Protein AF-A0A6B3I076-F1 (afdb_monomer)

pLDDT: mean 94.41, std 4.29, range [78.25, 98.38]

Secondary structure (DSSP, 8-state):
--GGG--SS--TT---SS-------HHHHHHHHHH-SS-TT--HHHHHHHHH--TT----HHHHHHHHHHHHHHHHHT--TT-----

Structure (mmCIF, N/CA/C/O backbone):
data_AF-A0A6B3I076-F1
#
_entry.id   AF-A0A6B3I076-F1
#
loop_
_atom_site.group_PDB
_atom_site.id
_atom_site.type_symbol
_atom_site.label_atom_id
_atom_site.label_alt_id
_atom_site.label_comp_id
_atom_site.label_asym_id
_atom_site.label_entity_id
_atom_site.label_seq_id
_atom_site.pdbx_PDB_ins_code
_atom_site.Cartn_x
_atom_site.Cartn_y
_atom_site.Cartn_z
_atom_site.occupancy
_atom_site.B_iso_or_equiv
_atom_site.auth_seq_id
_atom_site.auth_comp_id
_atom_site.auth_asym_id
_atom_site.auth_atom_id
_atom_site.pdbx_PDB_model_num
ATOM 1 N N . THR A 1 1 ? 10.442 -10.321 0.610 1.00 81.00 1 THR A N 1
ATOM 2 C CA . THR A 1 1 ? 9.074 -10.813 0.387 1.00 81.00 1 THR A CA 1
ATOM 3 C C . THR A 1 1 ? 8.594 -10.228 -0.922 1.00 81.00 1 THR A C 1
ATOM 5 O O . THR A 1 1 ? 9.100 -9.168 -1.288 1.00 81.00 1 THR A O 1
ATOM 8 N N . VAL A 1 2 ? 7.722 -10.928 -1.637 1.00 96.50 2 VAL A N 1
ATOM 9 C CA . VAL A 1 2 ? 7.269 -10.505 -2.968 1.00 96.50 2 VAL A CA 1
ATOM 10 C C . VAL A 1 2 ? 6.145 -9.475 -2.877 1.00 96.50 2 VAL A C 1
ATOM 12 O O . VAL A 1 2 ? 5.441 -9.426 -1.867 1.00 96.50 2 VAL A O 1
ATOM 15 N N . ALA A 1 3 ? 5.980 -8.651 -3.910 1.00 95.75 3 ALA A N 1
ATOM 16 C CA . ALA A 1 3 ? 5.060 -7.512 -3.935 1.00 95.75 3 ALA A CA 1
ATOM 17 C C . ALA A 1 3 ? 3.613 -7.863 -3.534 1.00 95.75 3 ALA A C 1
ATOM 19 O O . ALA A 1 3 ? 2.990 -7.133 -2.761 1.00 95.75 3 ALA A O 1
ATOM 20 N N . SER A 1 4 ? 3.095 -9.000 -4.001 1.00 97.00 4 SER A N 1
ATOM 21 C CA . SER A 1 4 ? 1.744 -9.492 -3.683 1.00 97.00 4 SER A CA 1
ATOM 22 C C . SER A 1 4 ? 1.558 -9.945 -2.229 1.00 97.00 4 SER A C 1
ATOM 24 O O . SER A 1 4 ? 0.432 -10.053 -1.757 1.00 97.00 4 SER A O 1
ATOM 26 N N . GLN A 1 5 ? 2.645 -10.185 -1.493 1.00 95.81 5 GLN A N 1
ATOM 27 C CA . GLN A 1 5 ? 2.622 -10.622 -0.091 1.00 95.81 5 GLN A CA 1
ATOM 28 C C . GLN A 1 5 ? 2.911 -9.482 0.894 1.00 95.81 5 GLN A C 1
ATOM 30 O O . GLN A 1 5 ? 3.054 -9.716 2.094 1.00 95.81 5 GLN A O 1
ATOM 35 N N . ILE A 1 6 ? 3.048 -8.247 0.406 1.00 97.12 6 ILE A N 1
ATOM 36 C CA . ILE A 1 6 ? 3.285 -7.070 1.243 1.00 97.12 6 ILE A CA 1
ATOM 37 C C . ILE A 1 6 ? 1.966 -6.341 1.429 1.00 97.12 6 ILE A C 1
ATOM 39 O O . ILE A 1 6 ? 1.428 -5.801 0.469 1.00 97.12 6 ILE A O 1
ATOM 43 N N . THR A 1 7 ? 1.484 -6.256 2.664 1.00 96.75 7 THR A N 1
ATOM 44 C CA . THR A 1 7 ? 0.426 -5.322 3.051 1.00 96.75 7 THR A CA 1
ATOM 45 C C . THR A 1 7 ? 0.605 -4.891 4.503 1.00 96.75 7 THR A C 1
ATOM 47 O O . THR A 1 7 ? 1.128 -5.653 5.317 1.00 96.75 7 THR A O 1
ATOM 50 N N . VAL A 1 8 ? 0.208 -3.658 4.823 1.00 95.69 8 VAL A N 1
ATOM 51 C CA . VAL A 1 8 ? 0.085 -3.179 6.216 1.00 95.69 8 VAL A CA 1
ATOM 52 C C . VAL A 1 8 ? -1.358 -3.222 6.717 1.00 95.69 8 VAL A C 1
ATOM 54 O O . VAL A 1 8 ? -1.622 -2.891 7.872 1.00 95.69 8 VAL A O 1
ATOM 57 N N . PHE A 1 9 ? -2.292 -3.603 5.847 1.00 95.81 9 PHE A N 1
ATOM 58 C CA . PHE A 1 9 ? -3.700 -3.730 6.180 1.00 95.81 9 PHE A CA 1
ATOM 59 C C . PHE A 1 9 ? -3.994 -5.091 6.793 1.00 95.81 9 PHE A C 1
ATOM 61 O O . PHE A 1 9 ? -3.268 -6.065 6.608 1.00 95.81 9 PHE A O 1
ATOM 68 N N . THR A 1 10 ? -5.075 -5.130 7.554 1.00 95.38 10 THR A N 1
ATOM 69 C CA . THR A 1 10 ? -5.445 -6.295 8.353 1.00 95.38 10 TH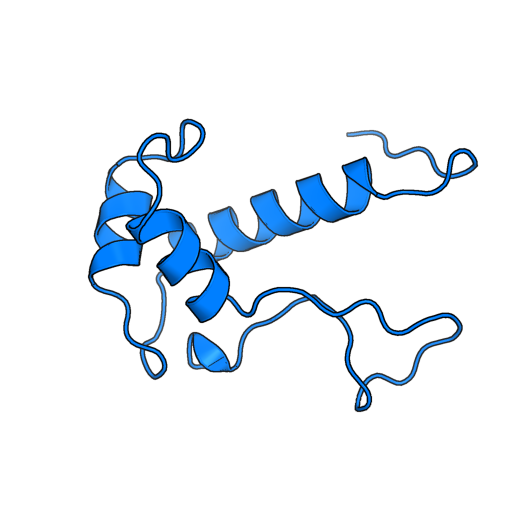R A CA 1
ATOM 70 C C . THR A 1 10 ? -6.344 -7.231 7.559 1.00 95.38 10 THR A C 1
ATOM 72 O O . THR A 1 10 ? -7.123 -6.782 6.719 1.00 95.38 10 THR A O 1
ATOM 75 N N . ASP A 1 11 ? -6.282 -8.515 7.884 1.00 94.44 11 ASP A N 1
ATOM 76 C CA . ASP A 1 11 ? -7.127 -9.570 7.327 1.00 94.44 11 ASP A CA 1
ATOM 77 C C . ASP A 1 11 ? -7.594 -10.546 8.426 1.00 94.44 11 ASP A C 1
ATOM 79 O O . ASP A 1 11 ? -7.332 -10.349 9.615 1.00 94.44 11 ASP A O 1
ATOM 83 N N . GLU A 1 12 ? -8.274 -11.625 8.036 1.00 91.81 12 GLU A N 1
ATOM 84 C CA . GLU A 1 12 ? -8.771 -12.655 8.959 1.00 91.81 12 GLU A CA 1
ATOM 85 C C . GLU A 1 12 ? -7.658 -13.395 9.724 1.00 91.81 12 GLU A C 1
ATOM 87 O O . GLU A 1 12 ? -7.919 -14.003 10.764 1.00 91.81 12 GLU A O 1
ATOM 92 N N . SER A 1 13 ? -6.410 -13.342 9.249 1.00 92.31 13 SER A N 1
ATOM 93 C CA . SER A 1 13 ? -5.265 -13.942 9.941 1.00 92.31 13 SER A CA 1
ATOM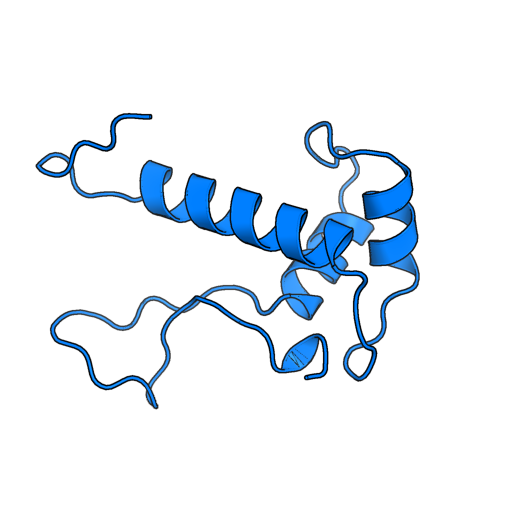 94 C C . SER A 1 13 ? -4.739 -13.059 11.081 1.00 92.31 13 SER A C 1
ATOM 96 O O . SER A 1 13 ? -3.998 -13.524 11.957 1.00 92.31 13 SER A O 1
ATOM 98 N N . THR A 1 14 ? -5.144 -11.787 11.103 1.00 93.62 14 THR A N 1
ATOM 99 C CA . THR A 1 14 ? -4.657 -10.775 12.036 1.00 93.62 14 THR A CA 1
ATOM 100 C C . THR A 1 14 ? -5.364 -10.876 13.393 1.00 93.62 14 THR A C 1
ATOM 102 O O . THR A 1 14 ? -6.583 -10.781 13.503 1.00 93.62 14 THR A O 1
ATOM 105 N N . ARG A 1 15 ? -4.591 -11.028 14.477 1.00 94.31 15 ARG A N 1
ATOM 106 C CA . ARG A 1 15 ? -5.123 -11.092 15.852 1.00 94.31 15 ARG A CA 1
ATOM 107 C C . ARG A 1 15 ? -5.174 -9.703 16.482 1.00 94.31 15 ARG A C 1
ATOM 109 O O . ARG A 1 15 ? -4.214 -9.288 17.128 1.00 94.31 15 ARG A O 1
ATOM 116 N N . ILE A 1 16 ? -6.293 -9.005 16.317 1.00 93.62 16 ILE A N 1
ATOM 117 C CA . ILE A 1 16 ? -6.519 -7.660 16.867 1.00 93.62 16 ILE A CA 1
ATOM 118 C C . ILE A 1 16 ? -7.897 -7.539 17.516 1.00 93.62 16 ILE A C 1
ATOM 120 O O . ILE A 1 16 ? -8.805 -8.321 17.241 1.00 93.62 16 ILE A O 1
ATOM 124 N N . ALA A 1 17 ? -8.047 -6.540 18.385 1.00 90.06 17 ALA A N 1
ATOM 125 C CA . ALA A 1 17 ? -9.357 -6.072 18.811 1.00 90.06 17 ALA A CA 1
ATOM 126 C C . ALA A 1 17 ? -9.875 -5.037 17.803 1.00 90.06 17 ALA A C 1
ATOM 128 O O . ALA A 1 17 ? -9.128 -4.150 17.395 1.00 90.06 17 ALA A O 1
ATOM 129 N N . GLY A 1 18 ? -11.157 -5.128 17.449 1.00 87.56 18 GLY A N 1
ATOM 130 C CA . GLY A 1 18 ? -11.786 -4.233 16.478 1.00 87.56 18 GLY A CA 1
ATOM 131 C C . GLY A 1 18 ? -11.970 -4.869 15.097 1.00 87.56 18 GLY A C 1
ATOM 132 O O . GLY A 1 18 ? -11.713 -6.062 14.925 1.00 87.56 18 GLY A O 1
ATOM 133 N N . PRO A 1 19 ? -12.496 -4.102 14.129 1.00 91.19 19 PRO A N 1
ATOM 134 C CA . PRO A 1 19 ? -12.819 -4.624 12.811 1.00 91.19 19 PRO A CA 1
ATOM 135 C C . PRO A 1 19 ? -11.559 -4.883 11.982 1.00 91.19 19 PRO A C 1
ATOM 137 O O . PRO A 1 19 ? -10.599 -4.115 12.027 1.00 91.19 19 PRO A O 1
ATOM 140 N N . VAL A 1 20 ? -11.614 -5.932 11.163 1.00 94.44 20 VAL A N 1
ATOM 141 C CA . VAL A 1 20 ? -10.682 -6.112 10.050 1.00 94.44 20 VAL A CA 1
ATOM 142 C C . VAL A 1 20 ? -10.976 -5.038 9.007 1.00 94.44 20 VAL A C 1
ATOM 144 O O . VAL A 1 20 ? -12.097 -4.935 8.507 1.00 94.44 20 VAL A O 1
ATOM 147 N N . VAL A 1 21 ? -9.961 -4.245 8.683 1.00 93.44 21 VAL A N 1
ATOM 148 C CA . VAL A 1 21 ? -9.995 -3.253 7.607 1.00 93.44 21 VAL A CA 1
ATOM 149 C C . VAL A 1 21 ? -8.976 -3.684 6.551 1.00 93.44 21 VAL A C 1
ATOM 151 O O . VAL A 1 21 ? -7.774 -3.473 6.750 1.00 93.44 21 VAL A O 1
ATOM 154 N N . PRO A 1 22 ? -9.425 -4.336 5.462 1.00 94.69 22 PRO A N 1
ATOM 155 C CA . PRO A 1 22 ? -8.538 -4.736 4.386 1.00 94.69 22 PRO A CA 1
ATOM 156 C C . PRO A 1 22 ? -8.110 -3.518 3.568 1.00 94.69 22 PRO A C 1
ATOM 158 O O . PRO A 1 22 ? -8.741 -2.460 3.578 1.00 94.69 22 PRO A O 1
ATOM 161 N N . GLY A 1 23 ? -7.039 -3.692 2.813 1.00 93.31 23 GLY A N 1
ATOM 162 C CA . GLY A 1 23 ? -6.536 -2.694 1.888 1.00 93.31 23 GLY A CA 1
ATOM 163 C C . GLY A 1 23 ? -5.565 -3.332 0.908 1.00 93.31 23 GLY A C 1
ATOM 164 O O . GLY A 1 23 ? -5.319 -4.538 0.990 1.00 93.31 23 GLY A O 1
ATOM 165 N N . PRO A 1 24 ? -5.038 -2.543 -0.036 1.00 97.12 24 PRO A N 1
ATOM 166 C CA . PRO A 1 24 ? -4.253 -3.089 -1.121 1.00 97.12 24 PRO A CA 1
ATOM 167 C C . PRO A 1 24 ? -2.939 -3.663 -0.601 1.00 97.12 24 PRO A C 1
ATOM 169 O O . PRO A 1 24 ? -2.242 -3.050 0.217 1.00 97.12 24 PRO A O 1
ATOM 172 N N . THR A 1 25 ? -2.560 -4.802 -1.153 1.00 98.12 25 THR A N 1
ATOM 173 C CA . THR A 1 25 ? -1.163 -5.224 -1.202 1.00 98.12 25 THR A CA 1
ATOM 174 C C . THR A 1 25 ? -0.327 -4.193 -1.967 1.00 98.12 25 THR A C 1
ATOM 176 O O . THR A 1 25 ? -0.853 -3.366 -2.718 1.00 98.12 25 THR A O 1
ATOM 179 N N . LEU A 1 26 ? 0.997 -4.236 -1.818 1.00 98.38 26 LEU A N 1
ATOM 180 C CA . LEU A 1 26 ? 1.893 -3.364 -2.579 1.00 98.38 26 LEU A CA 1
ATOM 181 C C . LEU A 1 26 ? 1.715 -3.553 -4.091 1.00 98.38 26 LEU A C 1
ATOM 183 O O . LEU A 1 26 ? 1.771 -2.571 -4.826 1.00 98.38 26 LEU A O 1
ATOM 187 N N . TYR A 1 27 ? 1.455 -4.782 -4.546 1.00 98.38 27 TYR A N 1
ATOM 188 C CA . TYR A 1 27 ? 1.191 -5.067 -5.958 1.00 98.38 27 TYR A CA 1
ATOM 189 C C . TYR A 1 27 ? -0.150 -4.497 -6.455 1.00 98.38 27 TYR A C 1
ATOM 191 O O . TYR A 1 27 ? -0.248 -3.949 -7.554 1.00 98.38 27 TYR A O 1
ATOM 199 N N . GLU A 1 28 ? -1.208 -4.577 -5.650 1.00 98.25 28 GLU A N 1
ATOM 200 C CA . GLU A 1 28 ? -2.495 -3.967 -6.012 1.00 98.25 28 GLU A CA 1
ATOM 201 C C . GLU A 1 28 ? -2.387 -2.439 -6.053 1.00 98.25 28 GLU A C 1
ATOM 203 O O . GLU A 1 28 ? -2.906 -1.797 -6.969 1.00 98.25 28 GLU A O 1
ATOM 208 N N . TRP A 1 29 ? -1.651 -1.853 -5.105 1.00 97.81 29 TRP A N 1
ATOM 209 C CA . TRP A 1 29 ? -1.342 -0.426 -5.105 1.00 97.81 29 TRP A CA 1
ATOM 210 C C . TRP A 1 29 ? -0.518 -0.018 -6.333 1.00 97.81 29 TRP A C 1
ATOM 212 O O . TRP A 1 29 ? -0.856 0.972 -6.985 1.00 97.81 29 TRP A O 1
ATOM 222 N N . SER A 1 30 ? 0.511 -0.789 -6.702 1.00 97.81 30 SER A N 1
ATOM 223 C CA . SER A 1 30 ? 1.324 -0.502 -7.890 1.00 97.81 30 SER A CA 1
ATOM 224 C C . SER A 1 30 ? 0.502 -0.591 -9.174 1.00 97.81 30 SER A C 1
ATOM 226 O O . SER A 1 30 ? 0.640 0.260 -10.046 1.00 97.81 30 SER A O 1
ATOM 228 N N . THR A 1 31 ? -0.413 -1.557 -9.271 1.00 97.56 31 THR A N 1
ATOM 229 C CA . THR A 1 31 ? -1.312 -1.715 -10.425 1.00 97.56 31 THR A CA 1
ATOM 230 C C . THR A 1 31 ? -2.262 -0.524 -10.566 1.00 97.56 31 THR A C 1
ATOM 232 O O . THR A 1 31 ? -2.462 -0.002 -11.670 1.00 97.56 31 THR A O 1
ATOM 235 N N . ALA A 1 32 ? -2.818 -0.049 -9.446 1.00 95.88 32 ALA A N 1
ATOM 236 C CA . ALA A 1 32 ? -3.647 1.153 -9.420 1.00 95.88 32 ALA A CA 1
ATOM 237 C C . ALA A 1 32 ? -2.844 2.400 -9.824 1.00 95.88 32 ALA A C 1
ATOM 239 O O . ALA A 1 32 ? -3.320 3.207 -10.622 1.00 95.88 32 ALA A O 1
ATOM 240 N N . LEU A 1 33 ? -1.608 2.527 -9.332 1.00 95.06 33 LEU A N 1
ATOM 241 C CA . LEU A 1 33 ? -0.703 3.619 -9.683 1.00 95.06 33 LEU A CA 1
ATOM 242 C C . LEU A 1 33 ? -0.330 3.606 -11.173 1.00 95.06 33 LEU A C 1
ATOM 244 O O . LEU A 1 33 ? -0.404 4.641 -11.831 1.00 95.06 33 LEU A O 1
ATOM 248 N N . ALA A 1 34 ? 0.014 2.439 -11.719 1.00 94.00 34 ALA A N 1
ATOM 249 C CA . ALA A 1 34 ? 0.374 2.262 -13.125 1.00 94.00 34 ALA A CA 1
ATOM 250 C C . ALA A 1 34 ? -0.776 2.620 -14.083 1.00 94.00 34 ALA A C 1
ATOM 252 O O . ALA A 1 34 ? -0.524 3.074 -15.200 1.00 94.00 34 ALA A O 1
ATOM 253 N N . SER A 1 35 ? -2.020 2.441 -13.628 1.00 92.94 35 SER A N 1
ATOM 254 C CA . SER A 1 35 ? -3.244 2.738 -14.382 1.00 92.94 35 SER A CA 1
ATOM 255 C C . SER A 1 35 ? -3.753 4.173 -14.190 1.00 92.94 35 SER A C 1
ATOM 257 O O . SER A 1 35 ? -4.690 4.584 -14.875 1.00 92.94 35 SER A O 1
ATOM 259 N N . SER A 1 36 ? -3.176 4.941 -13.259 1.00 90.50 36 SER A N 1
ATOM 260 C CA . SER A 1 36 ? -3.617 6.306 -12.971 1.00 90.50 36 SER A CA 1
ATOM 261 C C . SER A 1 36 ? -3.132 7.287 -14.040 1.00 90.50 36 SER A C 1
ATOM 263 O O . SER A 1 36 ? -1.955 7.303 -14.398 1.00 90.50 36 SER A O 1
ATOM 265 N N . ALA A 1 37 ? -4.032 8.156 -14.506 1.00 84.75 37 ALA A N 1
ATOM 266 C CA . ALA A 1 37 ? -3.663 9.304 -15.336 1.00 84.75 37 ALA A CA 1
ATOM 267 C C . ALA A 1 37 ? -2.939 10.393 -14.522 1.00 84.75 37 ALA A C 1
ATOM 269 O O . ALA A 1 37 ? -2.088 11.095 -15.055 1.00 84.75 37 ALA A O 1
ATOM 270 N N . GLU A 1 38 ? -3.244 10.489 -13.224 1.00 84.31 38 GLU A N 1
ATOM 271 C CA . GLU A 1 38 ? -2.718 11.496 -12.301 1.00 84.31 38 GLU A CA 1
ATOM 272 C C . GLU A 1 38 ? -2.120 10.789 -11.069 1.00 84.31 38 GLU A C 1
ATOM 274 O O . GLU A 1 38 ? -2.821 10.553 -10.080 1.00 84.31 38 GLU A O 1
ATOM 279 N N . PRO A 1 39 ? -0.832 10.396 -11.091 1.00 80.44 39 PRO A N 1
ATOM 280 C CA . PRO A 1 39 ? -0.189 9.608 -10.030 1.00 80.44 39 PRO A CA 1
ATOM 281 C C . PRO A 1 39 ? 0.108 10.402 -8.737 1.00 80.44 39 PRO A C 1
ATOM 283 O O . PRO A 1 39 ? 1.012 10.055 -7.981 1.00 80.44 39 PRO A O 1
ATOM 286 N N . GLY A 1 40 ? -0.636 11.479 -8.464 1.00 78.25 40 GLY A N 1
ATOM 287 C CA . GLY A 1 40 ? -0.616 12.174 -7.172 1.00 78.25 40 GLY A CA 1
ATOM 288 C C . GLY A 1 40 ? 0.705 12.861 -6.811 1.00 78.25 40 GLY A C 1
ATOM 289 O O . GLY A 1 40 ? 1.011 12.997 -5.631 1.00 78.25 40 GLY A O 1
ATOM 290 N N . GLY A 1 41 ? 1.502 13.275 -7.802 1.00 84.69 41 GLY A N 1
ATOM 291 C CA . GLY A 1 41 ? 2.789 13.941 -7.566 1.00 84.69 41 GLY A CA 1
ATOM 292 C C . GLY A 1 41 ? 3.913 13.007 -7.104 1.00 84.69 41 GLY A C 1
ATOM 293 O O . GLY A 1 41 ? 4.932 13.485 -6.607 1.00 84.69 41 GLY A O 1
ATOM 294 N N . LEU A 1 42 ? 3.744 11.689 -7.260 1.00 91.25 42 LEU A N 1
ATOM 295 C CA . LEU A 1 42 ? 4.820 10.732 -7.021 1.00 91.25 42 LEU A CA 1
ATOM 296 C C . LEU A 1 42 ? 5.992 10.949 -7.996 1.00 91.25 42 LEU A C 1
ATOM 298 O O . LEU A 1 42 ? 5.770 11.352 -9.143 1.00 91.25 42 LEU A O 1
ATOM 302 N N . PRO A 1 43 ? 7.234 10.653 -7.568 1.00 92.50 43 PRO A N 1
ATOM 303 C CA . PRO A 1 43 ? 8.393 10.745 -8.445 1.00 92.50 43 PRO A CA 1
ATOM 304 C C . PRO A 1 43 ? 8.239 9.858 -9.697 1.00 92.50 43 PRO A C 1
ATOM 306 O O . PRO A 1 43 ? 7.713 8.744 -9.585 1.00 92.50 43 PRO A O 1
ATOM 309 N N . PRO A 1 44 ? 8.688 10.303 -10.887 1.00 92.75 44 PRO A N 1
ATOM 310 C CA . PRO A 1 44 ? 8.545 9.537 -12.127 1.00 92.75 44 PRO A CA 1
ATOM 311 C C . PRO A 1 44 ? 9.127 8.122 -12.054 1.00 92.75 44 PRO A C 1
ATOM 313 O O . PRO A 1 44 ? 8.535 7.196 -12.603 1.00 92.75 44 PRO A O 1
ATOM 316 N N . GLU A 1 45 ? 10.235 7.940 -11.334 1.00 95.12 45 GLU A N 1
ATOM 317 C CA . GLU A 1 45 ? 10.886 6.644 -11.129 1.00 95.12 45 GLU A CA 1
ATOM 318 C C . GLU A 1 45 ? 9.995 5.647 -10.377 1.00 95.12 45 GLU A C 1
ATOM 320 O O . GLU A 1 45 ? 10.017 4.454 -10.666 1.00 95.12 45 GLU A O 1
ATOM 325 N N . VAL A 1 46 ? 9.148 6.132 -9.464 1.00 96.44 46 VAL A N 1
ATOM 326 C CA . VAL A 1 46 ? 8.174 5.298 -8.751 1.00 96.44 46 VAL A CA 1
ATOM 327 C C . VAL A 1 46 ? 7.091 4.854 -9.727 1.00 96.44 46 VAL A C 1
ATOM 329 O O . VAL A 1 46 ? 6.731 3.685 -9.768 1.00 96.44 46 VAL A O 1
ATOM 332 N N . VAL A 1 47 ? 6.589 5.758 -10.568 1.00 95.81 47 VAL A N 1
ATOM 333 C CA . VAL A 1 47 ? 5.561 5.416 -11.565 1.00 95.81 47 VAL A CA 1
ATOM 334 C C . VAL A 1 47 ? 6.099 4.432 -12.609 1.00 95.81 47 VAL A C 1
ATOM 336 O O . VAL A 1 47 ? 5.372 3.543 -13.050 1.00 95.81 47 VAL A O 1
ATOM 339 N N . GLU A 1 48 ? 7.363 4.566 -13.006 1.00 96.31 48 GLU A N 1
ATOM 340 C CA . GLU A 1 48 ? 8.022 3.624 -13.911 1.00 96.31 48 GLU A CA 1
ATOM 341 C C . GLU A 1 48 ? 8.182 2.239 -13.275 1.00 96.31 48 GLU A C 1
ATOM 343 O O . GLU A 1 48 ? 7.769 1.249 -13.882 1.00 96.31 48 GLU A O 1
ATOM 348 N N . GLU A 1 49 ? 8.686 2.164 -12.039 1.00 97.88 49 GLU A N 1
ATOM 349 C CA . GLU A 1 49 ? 8.801 0.899 -11.304 1.00 97.88 49 GLU A CA 1
ATOM 350 C C . GLU A 1 49 ? 7.430 0.223 -11.154 1.00 97.88 49 GLU A C 1
ATOM 352 O O . GLU A 1 49 ? 7.301 -0.968 -11.430 1.00 97.88 49 GLU A O 1
ATOM 357 N N . ALA A 1 50 ? 6.374 0.986 -10.844 1.00 97.31 50 ALA A N 1
ATOM 358 C CA . ALA A 1 50 ? 5.010 0.464 -10.733 1.00 97.31 50 ALA A CA 1
ATOM 359 C C . ALA A 1 50 ? 4.511 -0.225 -12.013 1.00 97.31 50 ALA A C 1
ATOM 361 O O . ALA A 1 50 ? 3.785 -1.212 -11.926 1.00 97.31 50 ALA A O 1
ATOM 362 N N . ARG A 1 51 ? 4.884 0.284 -13.197 1.00 96.31 51 ARG A N 1
ATOM 363 C CA . ARG A 1 51 ? 4.477 -0.287 -14.495 1.00 96.31 51 ARG A CA 1
ATOM 364 C C . ARG A 1 51 ? 5.208 -1.584 -14.831 1.00 96.31 51 ARG A C 1
ATOM 366 O O . ARG A 1 51 ? 4.679 -2.381 -15.600 1.00 96.31 51 ARG A O 1
ATOM 373 N N . GLY A 1 52 ? 6.421 -1.760 -14.311 1.00 96.88 52 GLY A N 1
ATOM 374 C CA . GLY A 1 52 ? 7.247 -2.944 -14.546 1.00 96.88 52 GLY A CA 1
ATOM 375 C C . GLY A 1 52 ? 7.126 -4.022 -13.470 1.00 96.88 52 GLY A C 1
ATOM 376 O O . GLY A 1 52 ? 7.564 -5.143 -13.707 1.00 96.88 52 GLY A O 1
ATOM 377 N N . LEU A 1 53 ? 6.560 -3.697 -12.306 1.00 97.62 53 LEU A N 1
ATOM 378 C CA . LEU A 1 53 ? 6.515 -4.591 -11.153 1.00 97.62 53 LEU A CA 1
ATOM 379 C C . LEU A 1 53 ? 5.487 -5.715 -11.345 1.00 97.62 53 LEU A C 1
ATOM 381 O O . LEU A 1 53 ? 4.287 -5.458 -11.450 1.00 97.62 53 LEU A O 1
ATOM 385 N N . GLY A 1 54 ? 5.947 -6.963 -11.340 1.00 98.12 54 GLY A N 1
ATOM 386 C CA . GLY A 1 54 ? 5.124 -8.166 -11.270 1.00 98.12 54 GLY A CA 1
ATOM 387 C C . GLY A 1 54 ? 4.724 -8.554 -9.836 1.00 98.12 54 GLY A C 1
ATOM 388 O O . GLY A 1 54 ? 5.286 -8.056 -8.859 1.00 98.12 54 GLY A O 1
ATOM 389 N N . PRO A 1 55 ? 3.759 -9.478 -9.675 1.00 97.69 55 PRO A N 1
ATOM 390 C CA . PRO A 1 55 ? 3.240 -9.874 -8.360 1.00 97.69 55 PRO A CA 1
ATOM 391 C C . PRO A 1 55 ? 4.269 -10.607 -7.488 1.00 97.69 55 PRO A C 1
ATOM 393 O O . PRO A 1 55 ? 4.212 -10.510 -6.259 1.00 97.69 55 PRO A O 1
ATOM 396 N N . ASP A 1 56 ? 5.204 -11.319 -8.120 1.00 98.19 56 ASP A N 1
ATOM 397 C CA . ASP A 1 56 ? 6.253 -12.108 -7.465 1.00 98.19 56 ASP A CA 1
ATOM 398 C C . ASP A 1 56 ? 7.613 -11.384 -7.422 1.00 98.19 56 ASP A C 1
ATOM 400 O O . ASP A 1 56 ? 8.623 -11.954 -7.002 1.00 98.19 56 ASP A O 1
ATOM 404 N N . ASP A 1 57 ? 7.644 -10.114 -7.831 1.00 97.62 57 ASP A N 1
ATOM 405 C CA . ASP A 1 57 ? 8.862 -9.313 -7.847 1.00 97.62 57 ASP A CA 1
ATOM 406 C C . ASP A 1 57 ? 9.161 -8.684 -6.484 1.00 97.62 57 ASP A C 1
ATOM 408 O O . ASP A 1 57 ? 8.308 -8.554 -5.598 1.00 97.62 57 ASP A O 1
ATOM 412 N N . TYR A 1 58 ? 10.417 -8.274 -6.321 1.00 97.25 58 TYR A N 1
ATOM 413 C CA . TYR A 1 58 ? 10.913 -7.598 -5.130 1.00 97.25 58 TYR A CA 1
ATOM 414 C C . TYR A 1 58 ? 11.023 -6.097 -5.423 1.00 97.25 58 TYR A C 1
ATOM 416 O O . TYR A 1 58 ? 11.899 -5.713 -6.200 1.00 97.25 58 TYR A O 1
ATOM 424 N N . PRO A 1 59 ? 10.180 -5.244 -4.811 1.00 96.38 59 PRO A N 1
ATOM 425 C CA . PRO A 1 59 ? 10.241 -3.809 -5.049 1.00 96.38 59 PRO A CA 1
ATOM 426 C C . PRO A 1 59 ? 11.506 -3.205 -4.439 1.00 96.38 59 PRO A C 1
ATOM 428 O O . PRO A 1 59 ? 12.081 -3.719 -3.468 1.00 96.38 59 PRO A O 1
ATOM 431 N N . SER A 1 60 ? 11.911 -2.055 -4.962 1.00 97.25 60 SER A N 1
ATOM 432 C CA . SER A 1 60 ? 12.949 -1.242 -4.359 1.00 97.25 60 SER A CA 1
ATOM 433 C C . SER A 1 60 ? 12.504 -0.730 -2.986 1.00 97.25 60 SER A C 1
ATOM 435 O O . SER A 1 60 ? 11.321 -0.546 -2.680 1.00 97.25 60 SER A O 1
ATOM 437 N N . ARG A 1 61 ? 13.480 -0.453 -2.117 1.00 97.06 61 ARG A N 1
ATOM 438 C CA . ARG A 1 61 ? 13.194 0.121 -0.795 1.00 97.06 61 ARG A CA 1
AT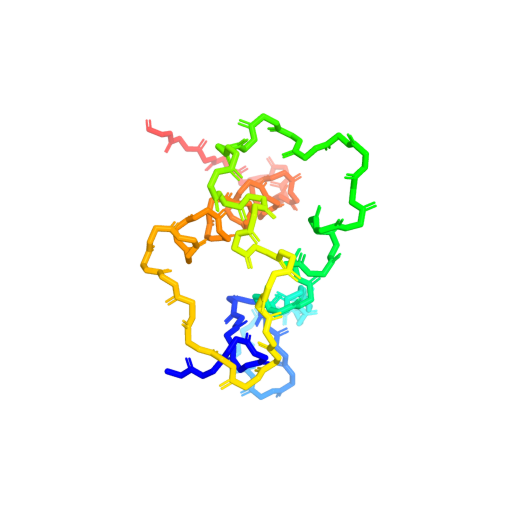OM 439 C C . ARG A 1 61 ? 12.525 1.497 -0.903 1.00 97.06 61 ARG A C 1
ATOM 441 O O . ARG A 1 61 ? 11.700 1.828 -0.056 1.00 97.06 61 ARG A O 1
ATOM 448 N N . ALA A 1 62 ? 12.893 2.286 -1.913 1.00 96.75 62 ALA A N 1
ATOM 449 C CA . ALA A 1 62 ? 12.300 3.597 -2.157 1.00 96.75 62 ALA A CA 1
ATOM 450 C C . ALA A 1 62 ? 10.819 3.464 -2.543 1.00 96.75 62 ALA A C 1
ATOM 452 O O . ALA A 1 62 ? 9.973 4.113 -1.930 1.00 96.75 62 ALA A O 1
ATOM 453 N N . PHE A 1 63 ? 10.501 2.542 -3.456 1.00 97.69 63 PHE A N 1
ATOM 454 C CA . PHE A 1 63 ? 9.131 2.237 -3.866 1.00 97.69 63 PHE A CA 1
ATOM 455 C C . PHE A 1 63 ? 8.264 1.758 -2.698 1.00 97.69 63 PHE A C 1
ATOM 457 O O . PHE A 1 63 ? 7.157 2.257 -2.489 1.00 97.69 63 PHE A O 1
ATOM 464 N N . TYR A 1 64 ? 8.802 0.863 -1.861 1.00 97.81 64 TYR A N 1
ATOM 465 C CA . TYR A 1 64 ? 8.127 0.440 -0.633 1.00 97.81 64 TYR A CA 1
ATOM 466 C C . TYR A 1 64 ? 7.856 1.614 0.323 1.00 97.81 64 TYR A C 1
ATOM 468 O O . TYR A 1 64 ? 6.788 1.688 0.926 1.00 97.81 64 TYR A O 1
ATOM 476 N N . GLY A 1 65 ? 8.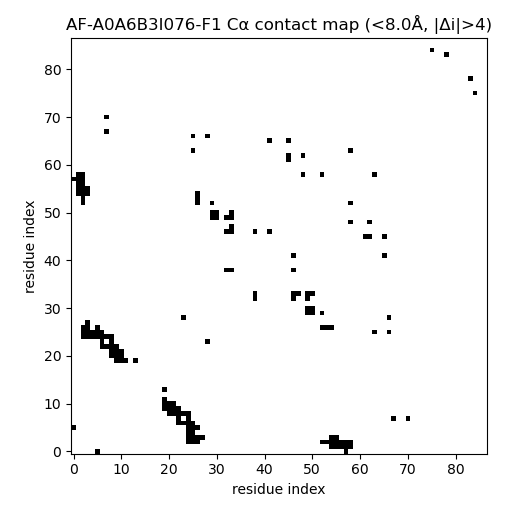782 2.572 0.432 1.00 97.25 65 GLY A N 1
ATOM 477 C CA . GLY A 1 65 ? 8.576 3.797 1.208 1.00 97.25 65 GLY A CA 1
ATOM 478 C C . GLY A 1 65 ? 7.396 4.637 0.705 1.00 97.25 65 GLY A C 1
ATOM 479 O O . GLY A 1 65 ? 6.614 5.135 1.5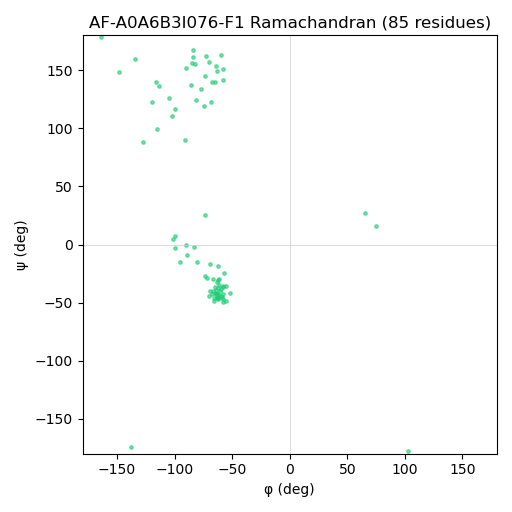14 1.00 97.25 65 GLY A O 1
ATOM 480 N N . CYS A 1 66 ? 7.220 4.748 -0.614 1.00 97.25 66 CYS A N 1
ATOM 481 C CA . CYS A 1 66 ? 6.070 5.432 -1.211 1.00 97.25 66 CYS A CA 1
ATOM 482 C C . CYS A 1 66 ? 4.747 4.719 -0.906 1.00 97.25 66 CYS A C 1
ATOM 484 O O . CYS A 1 66 ? 3.782 5.385 -0.532 1.00 97.25 66 CYS A O 1
ATOM 486 N N . TYR A 1 67 ? 4.722 3.384 -0.978 1.00 97.69 67 TYR A N 1
ATOM 487 C CA . TYR A 1 67 ? 3.563 2.585 -0.565 1.00 97.69 67 TYR A CA 1
ATOM 488 C C . TYR A 1 67 ? 3.190 2.846 0.902 1.00 97.69 67 TYR A C 1
ATOM 490 O O . TYR A 1 67 ? 2.029 3.114 1.211 1.00 97.69 67 TYR A O 1
ATOM 498 N N . LEU A 1 68 ? 4.174 2.838 1.810 1.00 97.69 68 LEU A N 1
ATOM 499 C CA . LEU A 1 68 ? 3.936 3.110 3.231 1.00 97.69 68 LEU A CA 1
ATOM 500 C C . LEU A 1 68 ? 3.401 4.524 3.478 1.00 97.69 68 LEU A C 1
ATOM 502 O O . LEU A 1 68 ? 2.540 4.700 4.338 1.00 97.69 68 LEU A O 1
ATOM 506 N N . ASN A 1 69 ? 3.874 5.517 2.724 1.00 96.31 69 ASN A N 1
ATOM 507 C CA . ASN A 1 69 ? 3.383 6.887 2.839 1.00 96.31 69 ASN A CA 1
ATOM 508 C C . ASN A 1 69 ? 1.920 7.012 2.374 1.00 96.31 69 ASN A C 1
ATOM 510 O O . ASN A 1 69 ? 1.110 7.628 3.066 1.00 96.31 69 ASN A O 1
ATOM 514 N N . ASP A 1 70 ? 1.541 6.373 1.257 1.00 96.12 70 ASP A N 1
ATOM 515 C CA . ASP A 1 70 ? 0.133 6.338 0.827 1.00 96.12 70 ASP A CA 1
ATOM 516 C C . ASP A 1 70 ? -0.758 5.628 1.856 1.00 96.12 70 ASP A C 1
ATOM 518 O O . ASP A 1 70 ? -1.830 6.127 2.200 1.00 96.12 70 ASP A O 1
ATOM 522 N N . CYS A 1 71 ? -0.292 4.501 2.405 1.00 96.94 71 CYS A N 1
ATOM 523 C CA . CYS A 1 71 ? -1.012 3.777 3.450 1.00 96.94 71 CYS A CA 1
ATOM 524 C C . CYS A 1 71 ? -1.197 4.633 4.704 1.00 96.94 71 CYS A C 1
ATOM 526 O O . CYS A 1 71 ? -2.304 4.703 5.232 1.00 96.94 71 CYS A O 1
ATOM 528 N N . PHE A 1 72 ? -0.142 5.312 5.158 1.00 96.00 72 PHE A N 1
ATOM 529 C CA . PHE A 1 72 ? -0.211 6.225 6.295 1.00 96.00 72 PHE A CA 1
ATOM 530 C C . PHE A 1 72 ? -1.231 7.337 6.051 1.00 96.00 72 PHE A C 1
ATOM 532 O O . PHE A 1 72 ? -2.119 7.536 6.878 1.00 96.00 72 PHE A O 1
ATOM 539 N N . ARG A 1 73 ? -1.161 8.006 4.895 1.00 95.06 73 ARG A N 1
ATOM 540 C CA . ARG A 1 73 ? -2.118 9.049 4.514 1.00 95.06 73 ARG A CA 1
ATOM 541 C C . ARG A 1 73 ? -3.554 8.525 4.555 1.00 95.06 73 ARG A C 1
ATOM 543 O O . ARG A 1 73 ? -4.395 9.144 5.197 1.00 95.06 73 ARG A O 1
ATOM 550 N N . ARG A 1 74 ? -3.821 7.357 3.957 1.00 94.75 74 ARG A N 1
ATOM 551 C CA . ARG A 1 74 ? -5.144 6.709 3.988 1.00 94.75 74 ARG A CA 1
ATOM 552 C C . ARG A 1 74 ? -5.606 6.419 5.419 1.00 94.75 74 ARG A C 1
ATOM 554 O O . ARG A 1 74 ? -6.758 6.686 5.743 1.00 94.75 74 ARG A O 1
ATOM 561 N N . VAL A 1 75 ? -4.730 5.885 6.271 1.00 94.25 75 VAL A N 1
ATOM 562 C CA . VAL A 1 75 ? -5.061 5.574 7.671 1.00 94.25 75 VAL A CA 1
ATOM 563 C C . VAL A 1 75 ? -5.426 6.847 8.433 1.00 94.25 75 VAL A C 1
ATOM 565 O O . VAL A 1 75 ? -6.464 6.868 9.090 1.00 94.25 75 VAL A O 1
ATOM 568 N N . VAL A 1 76 ? -4.632 7.912 8.295 1.00 95.69 76 VAL A N 1
ATOM 569 C CA . VAL A 1 76 ? -4.895 9.213 8.931 1.00 95.69 76 VAL A CA 1
ATOM 570 C C . VAL A 1 76 ? -6.199 9.831 8.422 1.00 95.69 76 VAL A C 1
ATOM 572 O O . VAL A 1 76 ? -7.006 10.276 9.230 1.00 95.69 76 VAL A O 1
ATOM 575 N N . GLU A 1 77 ? -6.444 9.818 7.110 1.00 94.62 77 GLU A N 1
ATOM 576 C CA . GLU A 1 77 ? -7.686 10.329 6.503 1.00 94.62 77 GLU A 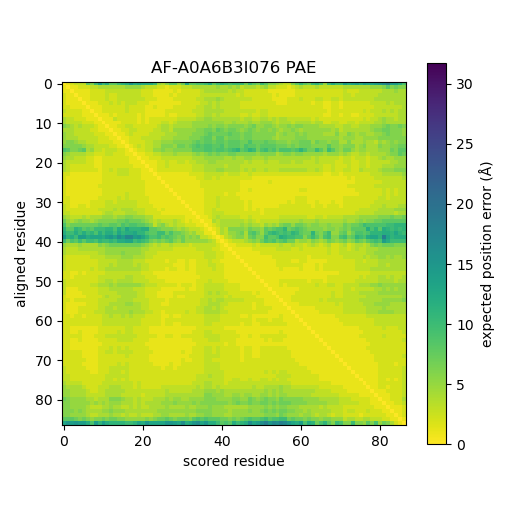CA 1
ATOM 577 C C . GLU A 1 77 ? -8.930 9.551 6.958 1.00 94.62 77 GLU A C 1
ATOM 579 O O . GLU A 1 77 ? -10.018 10.116 7.036 1.00 94.62 77 GLU A O 1
ATOM 584 N N . SER A 1 78 ? -8.778 8.261 7.268 1.00 92.88 78 SER A N 1
ATOM 585 C CA . SER A 1 78 ? -9.862 7.399 7.757 1.00 92.88 78 SER A CA 1
ATOM 586 C C . SER A 1 78 ? -10.012 7.372 9.282 1.00 92.88 78 SER A C 1
ATOM 588 O O . SER A 1 78 ? -10.872 6.654 9.798 1.00 92.88 78 SER A O 1
ATOM 590 N N . ALA A 1 79 ? -9.164 8.098 10.016 1.00 93.31 79 ALA A N 1
ATOM 591 C CA . ALA A 1 79 ? -9.143 8.041 11.470 1.00 93.31 79 ALA A CA 1
ATOM 592 C C . ALA A 1 79 ? -10.464 8.571 12.072 1.00 93.31 79 ALA A C 1
ATOM 594 O O . ALA A 1 79 ? -11.002 9.573 11.595 1.00 93.31 79 ALA A O 1
ATOM 595 N N . PRO A 1 80 ? -10.999 7.936 13.135 1.00 93.38 80 PRO A N 1
ATOM 596 C CA . PRO A 1 80 ? -12.164 8.456 13.846 1.00 93.38 80 PRO A CA 1
ATOM 597 C C . PRO A 1 80 ? -11.929 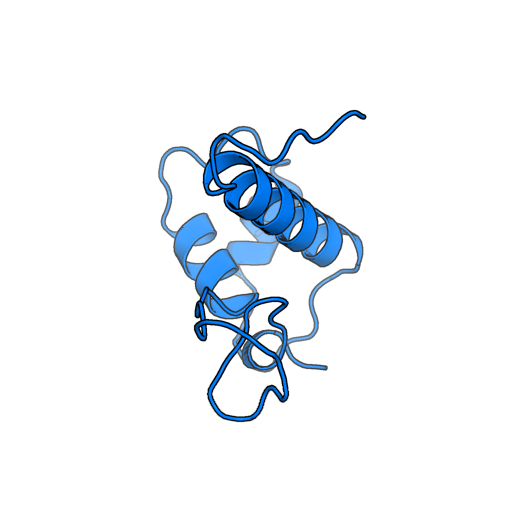9.870 14.392 1.00 93.38 80 PRO A C 1
ATOM 599 O O . PRO A 1 80 ? -10.821 10.190 14.805 1.00 93.38 80 PRO A O 1
ATOM 602 N N . GLU A 1 81 ? -12.986 10.678 14.522 1.00 95.25 81 GLU A N 1
ATOM 603 C CA . GLU A 1 81 ? -12.892 12.089 14.956 1.00 95.25 81 GLU A CA 1
ATOM 604 C C . GLU A 1 81 ? -12.211 12.303 16.321 1.00 95.25 81 GLU A C 1
ATOM 606 O O . GLU 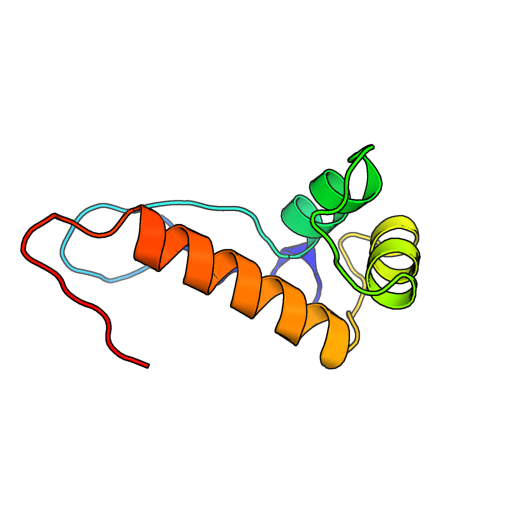A 1 81 ? -11.673 13.373 16.595 1.00 95.25 81 GLU A O 1
ATOM 611 N N . HIS A 1 82 ? -12.232 11.292 17.193 1.00 95.75 82 HIS A N 1
ATOM 612 C CA . HIS A 1 82 ? -11.584 11.343 18.506 1.00 95.75 82 HIS A CA 1
ATOM 613 C C . HIS A 1 82 ? -10.079 11.020 18.464 1.00 95.75 82 HIS A C 1
ATOM 615 O O . HIS A 1 82 ? -9.425 11.035 19.507 1.00 95.75 82 HIS A O 1
ATOM 621 N N . VAL A 1 83 ? -9.532 10.698 17.290 1.0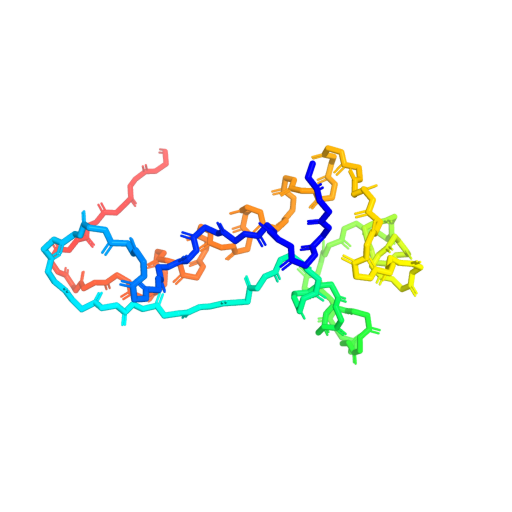0 96.25 83 VAL A N 1
ATOM 622 C CA . VAL A 1 83 ? -8.113 10.416 17.063 1.00 96.25 83 VAL A CA 1
ATOM 623 C C . VAL A 1 83 ? -7.482 11.612 16.359 1.00 96.25 83 VAL A C 1
ATOM 625 O O . VAL A 1 83 ? -7.929 12.030 15.295 1.00 96.25 83 VAL A O 1
ATOM 628 N N . SER A 1 84 ? -6.404 12.143 16.932 1.00 94.31 84 SER A N 1
ATOM 629 C CA . SER A 1 84 ? -5.573 13.167 16.302 1.00 94.31 84 SER A CA 1
ATOM 630 C C . SER A 1 84 ? -4.163 12.636 16.060 1.00 94.31 84 SER A C 1
ATOM 632 O O . SER A 1 84 ? -3.599 11.914 16.883 1.00 94.31 84 SER A O 1
ATOM 634 N N . VAL A 1 85 ? -3.595 12.989 14.907 1.00 95.19 85 VAL A N 1
ATOM 635 C CA . VAL A 1 85 ? -2.236 12.608 14.509 1.00 95.19 85 VAL A CA 1
ATOM 636 C C . VAL A 1 85 ? -1.427 13.882 14.314 1.00 95.19 85 VAL A C 1
ATOM 638 O O . VAL A 1 85 ? -1.815 14.755 13.540 1.00 95.19 85 VAL A O 1
ATOM 641 N N . THR A 1 86 ? -0.317 14.001 15.037 1.00 93.38 86 THR A N 1
ATOM 642 C CA . THR A 1 86 ? 0.613 15.134 14.952 1.00 93.38 86 THR A CA 1
ATOM 643 C C . THR A 1 86 ? 1.941 14.659 14.377 1.00 93.38 86 THR A C 1
ATOM 645 O O . THR A 1 86 ? 2.427 13.603 14.785 1.00 93.38 86 THR A O 1
ATOM 648 N N . LEU A 1 87 ? 2.505 15.435 13.450 1.00 80.50 87 LEU A N 1
ATOM 649 C CA . LEU A 1 87 ? 3.805 15.180 12.821 1.00 80.50 87 LEU A CA 1
ATOM 650 C C . LEU A 1 87 ? 4.954 15.829 13.598 1.00 80.50 87 LEU A C 1
ATOM 652 O O . LEU A 1 87 ? 4.725 16.918 14.173 1.00 80.50 87 LEU A O 1
#

Sequence (87 aa):
TVASQITVFTDESTRIAGPVVPGPTLYEWSTALASSAEPGGLPPEVVEEARGLGPDDYPSRAFYGCYLNDCFRRVVESAPEHVSVTL

Foldseek 3Di:
DFQLPADPFFDPVDDDPDDRDDDHGSLRVLQVCLPDPCNPPDDVVLNVQSVVGDRRDDDDPVNVVVVVVVVVVVCQVPDPPVDDDDD

Radius of gyration: 14.08 Å; Cα contacts (8 Å, |Δi|>4): 82; chains: 1; bounding box: 26×29×34 Å

Solvent-accessible surface area (backbone atoms only — not comparable to full-atom values): 5395 Å² total; per-residue (Å²): 123,32,23,57,77,37,60,94,50,40,49,94,87,56,92,70,88,76,83,74,53,71,62,64,27,51,32,54,47,25,51,53,47,49,69,43,95,71,62,81,85,59,60,69,70,49,51,52,48,28,64,70,60,49,54,79,34,71,73,54,74,68,51,52,50,53,52,50,50,54,51,49,52,52,51,62,74,66,48,55,93,92,59,84,87,84,135

Mean predicted aligned error: 3.18 Å